Protein AF-A0A7X8GPX7-F1 (afdb_monomer_lite)

Structure (mmCIF, N/CA/C/O backbone):
data_AF-A0A7X8GPX7-F1
#
_entry.id   AF-A0A7X8GPX7-F1
#
loop_
_atom_site.group_PDB
_atom_site.id
_atom_site.type_symbol
_atom_site.label_atom_id
_atom_site.label_alt_id
_atom_site.label_comp_id
_atom_site.label_asym_id
_atom_site.label_entity_id
_atom_site.label_seq_id
_atom_site.pdbx_PDB_ins_code
_atom_site.Cartn_x
_atom_site.Cartn_y
_atom_site.Cartn_z
_atom_site.occupancy
_atom_site.B_iso_or_equiv
_atom_site.auth_seq_id
_atom_site.auth_comp_id
_atom_site.auth_asym_id
_atom_site.auth_atom_id
_atom_site.pdbx_PDB_model_num
ATOM 1 N N . ALA A 1 1 ? -4.410 17.350 0.562 1.00 55.72 1 ALA A N 1
ATOM 2 C CA . ALA A 1 1 ? -3.496 18.357 -0.014 1.00 55.72 1 ALA A CA 1
ATOM 3 C C . ALA A 1 1 ? -3.252 17.992 -1.470 1.00 55.72 1 ALA A C 1
ATOM 5 O O . ALA A 1 1 ? -3.067 16.816 -1.750 1.00 55.72 1 ALA A O 1
ATOM 6 N N . ALA A 1 2 ? -3.318 18.956 -2.383 1.00 69.38 2 ALA A N 1
ATOM 7 C CA . ALA A 1 2 ? -2.964 18.759 -3.788 1.00 69.38 2 ALA A CA 1
ATOM 8 C C . ALA A 1 2 ? -1.525 19.246 -4.015 1.00 69.38 2 ALA A C 1
ATOM 10 O O . ALA A 1 2 ? -1.051 20.103 -3.268 1.00 69.38 2 ALA A O 1
ATOM 11 N N . VAL A 1 3 ? -0.827 18.710 -5.017 1.00 67.56 3 VAL A N 1
ATOM 12 C CA . VAL A 1 3 ? 0.531 19.165 -5.352 1.00 67.56 3 VAL A CA 1
ATOM 13 C C . VAL A 1 3 ? 0.435 20.559 -5.977 1.00 67.56 3 VAL A C 1
ATOM 15 O O . VAL A 1 3 ? -0.092 20.702 -7.076 1.00 67.56 3 VAL A O 1
ATOM 18 N N . THR A 1 4 ? 0.910 21.589 -5.272 1.00 78.94 4 THR A N 1
ATOM 19 C CA . THR A 1 4 ? 0.863 22.992 -5.733 1.00 78.94 4 THR A CA 1
ATOM 20 C C . THR A 1 4 ? 2.236 23.585 -6.051 1.00 78.94 4 THR A C 1
ATOM 22 O O . THR A 1 4 ? 2.321 24.747 -6.440 1.00 78.94 4 THR A O 1
ATOM 25 N N . SER A 1 5 ? 3.315 22.810 -5.917 1.00 76.06 5 SER A N 1
ATOM 26 C CA . SER A 1 5 ? 4.684 23.272 -6.149 1.00 76.06 5 SER A CA 1
ATOM 27 C C . SER A 1 5 ? 5.399 22.455 -7.225 1.00 76.06 5 SER A C 1
ATOM 29 O O . SER A 1 5 ? 5.264 21.235 -7.311 1.00 76.06 5 SER A O 1
ATOM 31 N N . VAL A 1 6 ? 6.192 23.148 -8.045 1.00 65.38 6 VAL A N 1
ATOM 32 C CA . VAL A 1 6 ? 7.142 22.540 -8.982 1.00 65.38 6 VAL A CA 1
ATOM 33 C C . VAL A 1 6 ? 8.519 22.586 -8.327 1.00 65.38 6 VAL A C 1
ATOM 35 O O . VAL A 1 6 ? 9.090 23.660 -8.148 1.00 65.38 6 VAL A O 1
ATOM 38 N N . GLY A 1 7 ? 9.049 21.428 -7.933 1.00 68.94 7 GLY A N 1
ATOM 39 C CA . GLY A 1 7 ? 10.407 21.323 -7.400 1.00 68.94 7 GLY A CA 1
ATOM 40 C C . GLY A 1 7 ? 11.440 21.336 -8.528 1.00 68.94 7 GLY A C 1
ATOM 41 O O . GLY A 1 7 ? 11.477 20.413 -9.339 1.00 68.94 7 GLY A O 1
ATOM 42 N N . MET A 1 8 ? 12.301 22.355 -8.583 1.00 69.94 8 MET A N 1
ATOM 43 C CA . MET A 1 8 ? 13.522 22.295 -9.396 1.00 69.94 8 MET A CA 1
ATOM 44 C C . MET A 1 8 ? 14.523 21.342 -8.727 1.00 69.94 8 MET A C 1
ATOM 46 O O . MET A 1 8 ? 14.782 21.460 -7.529 1.00 69.94 8 MET A O 1
ATOM 50 N N . ARG A 1 9 ? 15.107 20.404 -9.489 1.00 62.12 9 ARG A N 1
ATOM 51 C CA . ARG A 1 9 ? 16.207 19.553 -9.003 1.00 62.12 9 ARG A CA 1
ATOM 52 C C . ARG A 1 9 ? 17.439 20.430 -8.767 1.00 62.12 9 ARG A C 1
ATOM 54 O O . ARG A 1 9 ? 18.169 20.731 -9.706 1.00 62.12 9 ARG A O 1
ATOM 61 N N . MET A 1 10 ? 17.669 20.838 -7.522 1.00 62.06 10 MET A N 1
ATOM 62 C CA . MET A 1 10 ? 18.982 21.320 -7.099 1.00 62.06 10 MET A CA 1
ATOM 63 C C . MET A 1 10 ? 19.964 20.158 -7.294 1.00 62.06 10 MET A C 1
ATOM 65 O O . MET A 1 10 ? 19.699 19.038 -6.863 1.00 62.06 10 MET A O 1
ATOM 69 N N . THR A 1 11 ? 21.070 20.397 -7.992 1.00 62.69 11 THR A N 1
ATOM 70 C CA . THR A 1 11 ? 22.061 19.383 -8.399 1.00 62.69 11 THR A CA 1
ATOM 71 C C . THR A 1 11 ? 22.841 18.759 -7.233 1.00 62.69 11 THR A C 1
ATOM 73 O O . THR A 1 11 ? 23.705 17.915 -7.452 1.00 62.69 11 THR A O 1
ATOM 76 N N . SER A 1 12 ? 22.518 19.123 -5.993 1.00 60.53 12 SER A N 1
ATOM 77 C CA . SER A 1 12 ? 23.013 18.506 -4.768 1.00 60.53 12 SER A CA 1
ATOM 78 C C . SER A 1 12 ? 21.843 17.860 -4.026 1.00 60.53 12 SER A C 1
ATOM 80 O O . SER A 1 12 ? 21.036 18.561 -3.413 1.00 60.53 12 SER A O 1
ATOM 82 N N . ILE A 1 13 ? 21.743 16.530 -4.079 1.00 66.56 13 ILE A N 1
ATOM 83 C CA . ILE A 1 13 ? 20.852 15.768 -3.196 1.00 66.56 13 ILE A CA 1
ATOM 84 C C . ILE A 1 13 ? 21.362 15.999 -1.763 1.00 66.56 13 ILE A C 1
ATOM 86 O O . ILE A 1 13 ? 22.516 15.661 -1.489 1.00 66.56 13 ILE A O 1
ATOM 90 N N . PRO A 1 14 ? 20.571 16.607 -0.855 1.00 65.00 14 PRO A N 1
ATOM 91 C CA . PRO A 1 14 ? 20.903 16.622 0.566 1.00 65.00 14 PRO A CA 1
ATOM 92 C C . PRO A 1 14 ? 21.114 15.177 1.007 1.00 65.00 14 PRO A C 1
ATOM 94 O O . PRO A 1 14 ? 20.352 14.317 0.574 1.00 65.00 14 PRO A O 1
ATOM 97 N N . ALA A 1 15 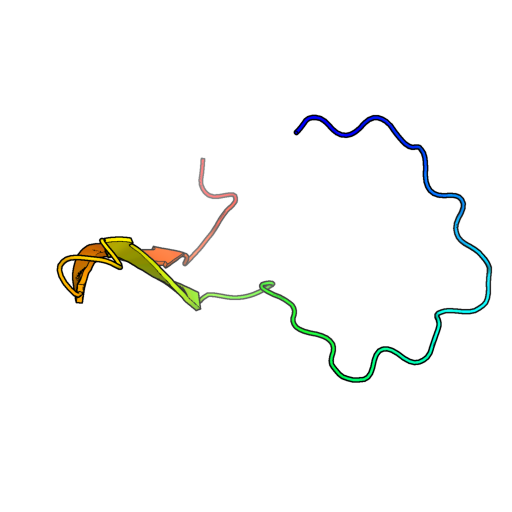? 22.129 14.893 1.823 1.00 69.31 15 ALA A N 1
ATOM 98 C CA . ALA A 1 15 ? 22.357 13.538 2.314 1.00 69.31 15 A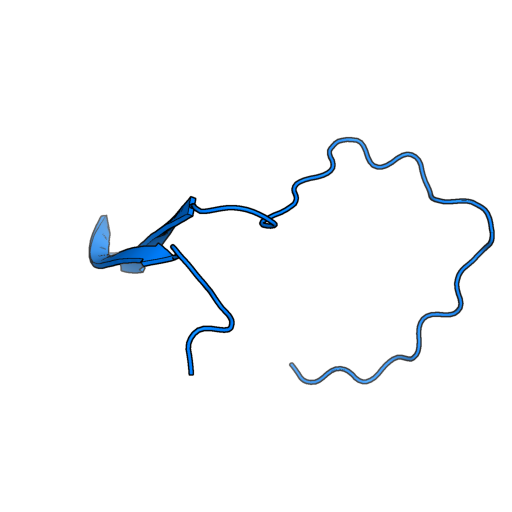LA A CA 1
ATOM 99 C C . ALA A 1 15 ? 21.082 13.037 3.012 1.00 69.31 15 ALA A C 1
ATOM 101 O O . ALA A 1 15 ? 20.747 13.479 4.109 1.00 69.31 15 ALA A O 1
ATOM 102 N N . VAL A 1 16 ? 20.326 12.173 2.334 1.00 72.38 16 VAL A N 1
ATOM 103 C CA . VAL A 1 16 ? 19.107 11.589 2.880 1.00 72.38 16 VAL A CA 1
ATOM 104 C C . VAL A 1 16 ? 19.562 10.560 3.903 1.00 72.38 16 VAL A C 1
ATOM 106 O O . VAL A 1 16 ? 20.208 9.579 3.546 1.00 72.38 16 VAL A O 1
ATOM 109 N N . GLU A 1 17 ? 19.254 10.788 5.179 1.00 74.81 17 GLU A N 1
ATOM 110 C CA . GLU A 1 17 ? 19.700 9.908 6.270 1.00 74.81 17 GLU A CA 1
ATOM 111 C C . GLU A 1 17 ? 19.181 8.467 6.112 1.00 74.81 17 GLU A C 1
ATOM 113 O O . GLU A 1 17 ? 19.812 7.515 6.577 1.00 74.81 17 GLU A O 1
ATOM 118 N N . ARG A 1 18 ? 18.046 8.288 5.421 1.00 79.06 18 ARG A N 1
ATOM 119 C CA . ARG A 1 18 ? 17.501 6.982 5.047 1.00 79.06 18 ARG A CA 1
ATOM 120 C C . ARG A 1 18 ? 16.604 7.083 3.812 1.00 79.06 18 ARG A C 1
ATOM 122 O O . ARG A 1 18 ? 15.571 7.743 3.850 1.00 79.06 18 ARG A O 1
ATOM 129 N N . GLU A 1 19 ? 16.960 6.366 2.753 1.00 86.62 19 GLU A N 1
ATOM 130 C CA . GLU A 1 19 ? 16.094 6.162 1.589 1.00 86.62 19 GLU A CA 1
ATOM 131 C C . GLU A 1 19 ? 15.239 4.899 1.779 1.00 86.62 19 GLU A C 1
ATOM 133 O O . GLU A 1 19 ? 15.745 3.850 2.188 1.00 86.62 19 GLU A O 1
ATOM 138 N N . ILE A 1 20 ? 13.934 5.006 1.513 1.00 89.12 20 ILE A N 1
ATOM 139 C CA . ILE A 1 20 ? 12.988 3.883 1.512 1.00 89.12 20 ILE A CA 1
ATOM 140 C C . ILE A 1 20 ? 12.248 3.907 0.179 1.00 89.12 20 ILE A C 1
ATOM 142 O O . ILE A 1 20 ? 11.552 4.873 -0.129 1.00 89.12 20 ILE A O 1
ATOM 146 N N . THR A 1 21 ? 12.369 2.816 -0.571 1.00 92.81 21 THR A N 1
ATOM 147 C CA . THR A 1 21 ? 11.785 2.670 -1.906 1.00 92.81 21 THR A CA 1
ATOM 148 C C . THR A 1 21 ? 10.905 1.424 -1.949 1.00 92.81 21 THR A C 1
ATOM 150 O O . THR A 1 21 ? 11.313 0.353 -1.500 1.00 92.81 21 THR A O 1
ATOM 153 N N . PHE A 1 22 ? 9.693 1.572 -2.487 1.00 93.75 22 PHE A N 1
ATOM 154 C CA . PHE A 1 22 ? 8.697 0.507 -2.646 1.00 93.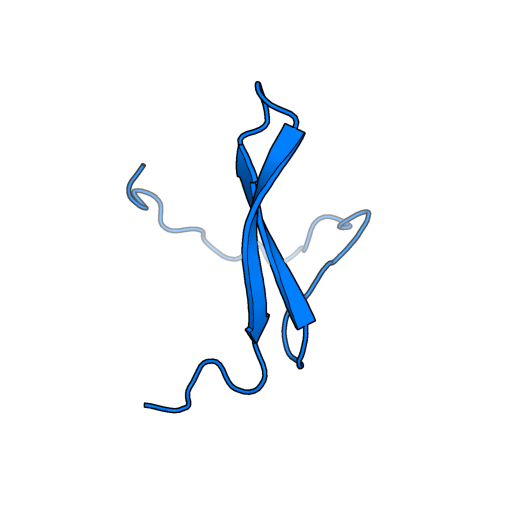75 22 PHE A CA 1
ATOM 155 C C . PHE A 1 22 ? 8.615 0.072 -4.119 1.00 93.75 22 PHE A C 1
ATOM 157 O O . PHE A 1 22 ? 7.611 0.295 -4.790 1.00 93.75 22 PHE A O 1
ATOM 164 N N . ASP A 1 23 ? 9.705 -0.492 -4.639 1.00 94.88 23 ASP A N 1
ATOM 165 C CA . ASP A 1 23 ? 9.889 -0.869 -6.054 1.00 94.88 23 ASP A CA 1
ATOM 166 C C . ASP A 1 23 ? 9.749 -2.377 -6.334 1.00 94.88 23 ASP A C 1
ATOM 168 O O . ASP A 1 23 ? 9.997 -2.843 -7.445 1.00 94.88 23 ASP A O 1
ATOM 172 N N . ARG A 1 24 ? 9.347 -3.150 -5.325 1.00 95.00 24 ARG A N 1
ATOM 173 C CA . ARG A 1 24 ? 9.166 -4.608 -5.364 1.00 95.00 24 ARG A CA 1
ATOM 174 C C . ARG A 1 24 ? 8.045 -5.021 -4.407 1.00 95.00 24 ARG A C 1
ATOM 176 O O . ARG A 1 24 ? 7.684 -4.191 -3.574 1.00 95.00 24 ARG A O 1
ATOM 183 N N . PRO A 1 25 ? 7.529 -6.264 -4.464 1.00 97.50 25 PRO A N 1
ATOM 184 C CA . PRO A 1 25 ? 6.407 -6.683 -3.632 1.00 97.50 25 PRO A CA 1
ATOM 185 C C . PRO A 1 25 ? 6.578 -6.361 -2.147 1.00 97.50 25 PRO A C 1
ATOM 187 O O . PRO A 1 25 ? 7.636 -6.607 -1.559 1.00 97.50 25 PRO A O 1
ATOM 190 N N . PHE A 1 26 ? 5.527 -5.806 -1.544 1.00 97.12 26 PHE A N 1
ATOM 191 C CA . PHE A 1 26 ? 5.514 -5.421 -0.136 1.00 97.12 26 PHE A CA 1
ATOM 192 C C . PHE A 1 26 ? 4.158 -5.683 0.519 1.00 97.12 26 PHE A C 1
ATOM 194 O O . PHE A 1 26 ? 3.108 -5.622 -0.121 1.00 97.12 26 PHE A O 1
ATOM 201 N N . LEU A 1 27 ? 4.193 -5.953 1.824 1.00 96.94 27 LEU A N 1
ATOM 202 C CA . LEU A 1 27 ? 3.007 -6.032 2.669 1.00 96.94 27 LEU A CA 1
ATOM 203 C C . LEU A 1 27 ? 2.546 -4.617 3.034 1.00 96.94 27 LEU A C 1
ATOM 205 O O . LEU A 1 27 ? 3.362 -3.776 3.414 1.00 96.94 27 LEU A O 1
ATOM 209 N N . TYR A 1 28 ? 1.243 -4.374 2.976 1.00 96.06 28 TYR A N 1
ATOM 210 C CA . TYR A 1 28 ? 0.630 -3.136 3.436 1.00 96.06 28 TYR A CA 1
ATOM 211 C C . TYR A 1 28 ? -0.594 -3.423 4.307 1.00 96.06 28 TYR A C 1
ATOM 213 O O . TYR A 1 28 ? -1.232 -4.473 4.206 1.00 96.06 28 TYR A O 1
ATOM 221 N N . GLY A 1 29 ? -0.923 -2.465 5.168 1.00 96.38 29 GLY A N 1
ATOM 222 C CA . GLY A 1 29 ? -2.113 -2.507 6.003 1.00 96.38 29 GLY A CA 1
ATOM 223 C C . GLY A 1 29 ? -2.697 -1.116 6.196 1.00 96.38 29 GLY A C 1
ATOM 224 O O . GLY A 1 29 ? -1.963 -0.132 6.284 1.00 96.38 29 GLY A O 1
ATOM 225 N N . ILE A 1 30 ? -4.021 -1.042 6.249 1.00 97.75 30 ILE A N 1
ATOM 226 C CA . ILE A 1 30 ? -4.766 0.161 6.621 1.00 97.75 30 ILE A CA 1
ATOM 227 C C . ILE A 1 30 ? -5.326 -0.109 8.011 1.00 97.75 30 ILE A C 1
ATOM 229 O O . ILE A 1 30 ? -6.057 -1.081 8.195 1.00 97.75 30 ILE A O 1
ATOM 233 N N . MET A 1 31 ? -4.962 0.724 8.981 1.00 97.44 31 MET A N 1
ATOM 234 C CA . MET A 1 31 ? -5.243 0.499 10.399 1.00 97.44 31 MET A CA 1
ATOM 235 C C . MET A 1 31 ? -6.216 1.550 10.928 1.00 97.44 31 MET A C 1
ATOM 237 O O . MET A 1 31 ? -6.068 2.733 10.618 1.00 97.44 31 MET A O 1
ATOM 241 N N . ASP A 1 32 ? -7.147 1.133 11.780 1.00 97.38 32 ASP A N 1
ATOM 242 C CA . ASP A 1 32 ? -7.740 2.028 12.769 1.00 97.38 32 ASP A CA 1
ATOM 243 C C . ASP A 1 32 ? -6.749 2.139 13.932 1.00 97.38 32 ASP A C 1
ATOM 245 O O . ASP A 1 32 ? -6.474 1.161 14.629 1.00 97.38 32 ASP A O 1
ATOM 249 N N . LEU A 1 33 ? -6.163 3.322 14.105 1.00 96.75 33 LEU A N 1
ATOM 250 C CA . LEU A 1 33 ? -5.146 3.557 15.128 1.00 96.75 33 LEU A CA 1
ATOM 251 C C . LEU A 1 33 ? -5.740 3.796 16.521 1.00 96.75 33 LEU A C 1
ATOM 253 O O . LEU A 1 33 ? -5.020 3.624 17.501 1.00 96.75 33 LEU A O 1
ATOM 257 N N . GLU A 1 34 ? -7.014 4.178 16.623 1.00 97.6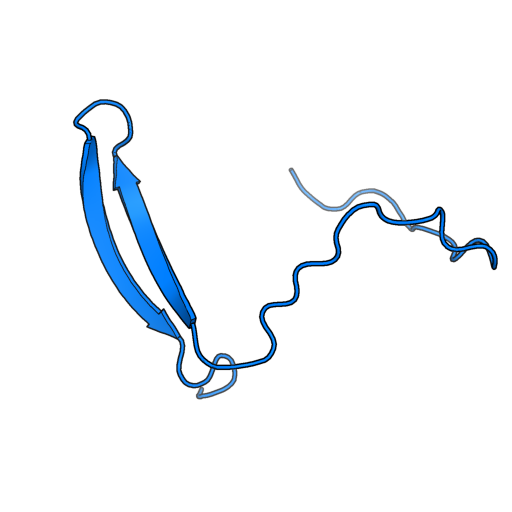2 34 GLU A N 1
ATOM 258 C CA . GLU A 1 34 ? -7.680 4.385 17.912 1.00 97.62 34 GLU A CA 1
ATOM 259 C C . GLU A 1 34 ? -8.086 3.040 18.519 1.00 97.62 34 GLU A C 1
ATOM 261 O O . GLU A 1 34 ? -7.783 2.760 19.679 1.00 97.62 34 GLU A O 1
ATOM 266 N N . ALA A 1 35 ? -8.692 2.168 17.711 1.00 96.81 35 ALA A N 1
ATOM 267 C CA . ALA A 1 35 ? -9.042 0.810 18.129 1.00 96.81 35 ALA A CA 1
ATOM 268 C C . ALA A 1 35 ? -7.862 -0.181 18.047 1.00 96.81 35 ALA A C 1
ATOM 270 O O . ALA A 1 35 ? -7.918 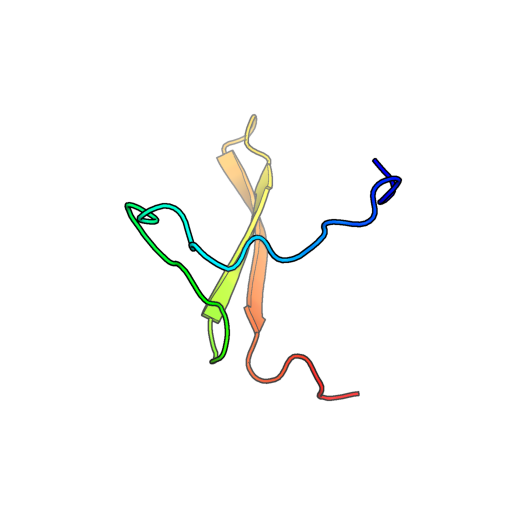-1.257 18.644 1.00 96.81 35 ALA A O 1
ATOM 271 N N . GLY A 1 36 ? -6.801 0.154 17.306 1.00 96.25 36 GLY A N 1
ATOM 272 C CA . GLY A 1 36 ? -5.613 -0.689 17.130 1.00 96.25 36 GLY A CA 1
ATOM 273 C C . GLY A 1 36 ? -5.835 -1.918 16.241 1.00 96.25 36 GLY A C 1
ATOM 274 O O . GLY A 1 36 ? -5.089 -2.893 16.347 1.00 96.25 36 GLY A O 1
ATOM 275 N N . ILE A 1 37 ? -6.854 -1.897 15.378 1.00 97.56 37 ILE A N 1
ATOM 276 C CA . ILE A 1 37 ? -7.241 -3.036 14.535 1.00 97.56 37 ILE A CA 1
ATOM 277 C C . ILE A 1 37 ? -6.961 -2.773 13.049 1.00 97.56 37 ILE A C 1
ATOM 279 O O . ILE A 1 37 ? -7.111 -1.643 12.575 1.00 97.56 37 ILE A O 1
ATOM 283 N N . PRO A 1 38 ? -6.570 -3.799 12.273 1.00 96.25 38 PRO A N 1
ATOM 284 C CA . PRO A 1 38 ? -6.453 -3.665 10.830 1.00 96.25 38 PRO A CA 1
ATOM 285 C C . PRO A 1 38 ? -7.837 -3.623 10.181 1.00 96.25 38 PRO A C 1
ATOM 287 O O . PRO A 1 38 ? -8.661 -4.511 10.391 1.00 96.25 38 PRO A O 1
ATOM 290 N N . LEU A 1 39 ? -8.066 -2.618 9.342 1.00 97.38 39 LEU A N 1
ATOM 291 C CA . LEU A 1 39 ? -9.235 -2.541 8.465 1.00 97.38 39 LEU A CA 1
ATOM 292 C C . LEU A 1 39 ? -8.997 -3.338 7.178 1.00 97.38 39 LEU A C 1
ATOM 294 O O . LEU A 1 39 ? -9.894 -4.017 6.687 1.00 97.38 39 LEU A O 1
ATOM 298 N N . PHE A 1 40 ? -7.768 -3.281 6.655 1.00 97.50 40 PHE A N 1
ATOM 299 C CA . PHE A 1 40 ? -7.326 -4.039 5.484 1.00 97.50 40 PHE A CA 1
ATOM 300 C C . PHE A 1 40 ? -5.873 -4.475 5.653 1.00 97.50 40 PHE A C 1
ATOM 302 O O . PHE A 1 40 ? -5.067 -3.735 6.216 1.00 97.50 40 PHE A O 1
ATOM 309 N N . VAL A 1 41 ? -5.529 -5.642 5.109 1.00 97.38 41 VAL A N 1
ATOM 310 C CA . VAL A 1 41 ? -4.154 -6.151 5.008 1.00 97.38 41 VAL A CA 1
ATOM 311 C C . VAL A 1 41 ? -3.998 -6.814 3.646 1.00 97.38 41 VAL A C 1
ATOM 313 O O . VAL A 1 41 ? -4.894 -7.540 3.213 1.00 97.38 41 VAL A O 1
ATOM 316 N N . GLY A 1 42 ? -2.879 -6.579 2.970 1.00 96.31 42 GLY A N 1
ATOM 317 C CA . GLY A 1 42 ? -2.626 -7.165 1.659 1.00 96.31 42 GLY A CA 1
ATOM 318 C C . GLY A 1 42 ? -1.163 -7.111 1.254 1.00 96.31 42 GLY A C 1
ATOM 319 O O . GLY A 1 42 ? -0.344 -6.458 1.897 1.00 96.31 42 GLY A O 1
ATOM 320 N N . ILE A 1 43 ? -0.844 -7.808 0.168 1.00 96.81 43 ILE A N 1
ATOM 321 C CA . ILE A 1 43 ? 0.465 -7.759 -0.482 1.00 96.81 43 ILE A CA 1
ATOM 322 C C . ILE A 1 43 ? 0.273 -7.073 -1.832 1.00 96.81 43 ILE A C 1
ATOM 324 O O . ILE A 1 43 ? -0.601 -7.470 -2.605 1.00 96.81 43 ILE A O 1
ATOM 328 N N . LEU A 1 44 ? 1.063 -6.038 -2.116 1.00 95.75 44 LEU A N 1
ATOM 329 C CA . LEU A 1 44 ? 1.080 -5.408 -3.432 1.00 95.75 44 LEU A CA 1
ATOM 330 C C . LEU A 1 44 ? 2.121 -6.107 -4.308 1.00 95.75 44 LEU A C 1
ATOM 332 O O . LEU A 1 44 ? 3.284 -5.722 -4.312 1.00 95.75 44 LEU A O 1
ATOM 336 N N . GLU A 1 45 ? 1.695 -7.146 -5.026 1.00 95.62 45 GLU A N 1
ATOM 337 C CA . GLU A 1 45 ? 2.571 -7.945 -5.899 1.00 95.62 45 GLU A CA 1
ATOM 338 C C . GLU A 1 45 ? 2.957 -7.200 -7.186 1.00 95.62 45 GLU A C 1
ATOM 340 O O . GLU A 1 45 ? 4.119 -7.178 -7.582 1.00 95.62 45 GLU A O 1
ATOM 345 N N . ASN A 1 46 ? 1.985 -6.559 -7.844 1.00 93.62 46 ASN A N 1
ATOM 346 C CA . ASN A 1 46 ? 2.225 -5.762 -9.043 1.00 93.62 46 ASN A CA 1
ATOM 347 C C . ASN A 1 46 ? 1.308 -4.525 -9.064 1.00 93.62 46 ASN A C 1
ATOM 349 O O . ASN A 1 46 ? 0.109 -4.670 -9.303 1.00 93.62 46 ASN A O 1
ATOM 353 N N . PRO A 1 47 ? 1.848 -3.310 -8.863 1.00 89.50 47 PRO A N 1
ATOM 354 C CA . PRO A 1 47 ? 1.058 -2.077 -8.849 1.00 89.50 47 PRO A CA 1
ATOM 355 C C . PRO A 1 47 ? 0.529 -1.655 -10.226 1.00 89.50 47 PRO A C 1
ATOM 357 O O . PRO A 1 47 ? -0.372 -0.825 -10.297 1.00 89.50 47 PRO A O 1
ATOM 360 N N . ALA A 1 48 ? 1.091 -2.192 -11.312 1.00 92.56 48 ALA A N 1
ATOM 361 C CA . ALA A 1 48 ? 0.701 -1.878 -12.685 1.00 92.56 48 ALA A CA 1
ATOM 362 C C . ALA A 1 48 ? -0.174 -2.968 -13.321 1.00 92.56 48 ALA A C 1
ATOM 364 O O . ALA A 1 48 ? -0.507 -2.860 -14.499 1.00 92.56 48 ALA A O 1
ATOM 365 N N . ALA A 1 49 ? -0.519 -4.024 -12.574 1.00 76.19 49 ALA A N 1
ATOM 366 C CA . ALA A 1 49 ? -1.470 -5.024 -13.036 1.00 76.19 49 ALA A CA 1
ATOM 367 C C . ALA A 1 49 ? -2.860 -4.381 -13.104 1.00 76.19 49 ALA A C 1
ATOM 369 O O . ALA A 1 49 ? -3.567 -4.296 -12.101 1.00 76.19 49 ALA A O 1
ATOM 370 N 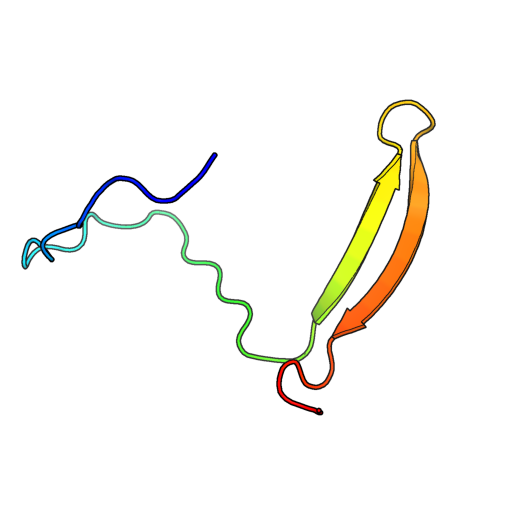N . HIS A 1 50 ? -3.211 -3.892 -14.288 1.00 54.19 50 HIS A N 1
ATOM 371 C CA . HIS A 1 50 ? -4.521 -3.363 -14.628 1.00 54.19 50 HIS A CA 1
ATOM 372 C C . HIS A 1 50 ? -4.874 -3.733 -16.065 1.00 54.19 50 HIS A C 1
ATOM 374 O O . HIS A 1 50 ? -3.963 -3.691 -16.924 1.00 54.19 50 HIS A O 1
#

pLDDT: mean 84.38, std 14.36, range [54.19, 97.75]

Secondary structure (DSSP, 8-state):
----------SS----S------S-EEEEEEETTTTEEEEEEEES-TT--

Sequence (50 aa):
AAVTSVGMRMTSIPAVEREITFDRPFLYGIMDLEAGIPLFVGILENPAAH

Radius of gyration: 16.65 Å; chains: 1; bounding box: 32×31×33 Å

Foldseek 3Di:
DDPPDDDDPPVDDDPDPDDDDDPAKDKDFDADPVVGGTPDIDICHDPPPD